Protein AF-A0A4U1EX03-F1 (afdb_monomer_lite)

Organism: Monodon monoceros (NCBI:txid40151)

Foldseek 3Di:
DDDDDDPDDVVVVVCVVPPVVSVDDDDPDPLVPDVVSVVVCCVVLLPQDDADWDWDWDADPVRDIDIDTWRDLCPQPQPVDPVPAAEEEDDDPPPDDCRRSVNSVVVVVCSVVRHIYD

Radius of gyration: 20.43 Å; chains: 1; bounding box: 48×36×51 Å

Structure (mmCIF, N/CA/C/O backbone):
data_AF-A0A4U1EX03-F1
#
_entry.id   AF-A0A4U1EX03-F1
#
loop_
_atom_site.group_PDB
_atom_site.id
_atom_site.type_symbol
_atom_site.label_atom_id
_atom_site.label_alt_id
_atom_site.label_comp_id
_atom_site.label_asym_id
_atom_site.label_entity_id
_atom_site.label_seq_id
_atom_site.pdbx_PDB_ins_code
_atom_site.Cartn_x
_atom_site.Cartn_y
_atom_site.Cartn_z
_atom_site.occupancy
_atom_site.B_iso_or_equiv
_atom_site.auth_seq_id
_atom_site.auth_comp_id
_atom_site.auth_asym_id
_atom_site.auth_atom_id
_atom_site.pdbx_PDB_model_num
ATOM 1 N N . LYS A 1 1 ? -19.507 -2.186 31.089 1.00 56.62 1 LYS A N 1
ATOM 2 C CA . LYS A 1 1 ? -20.006 -2.784 29.828 1.00 56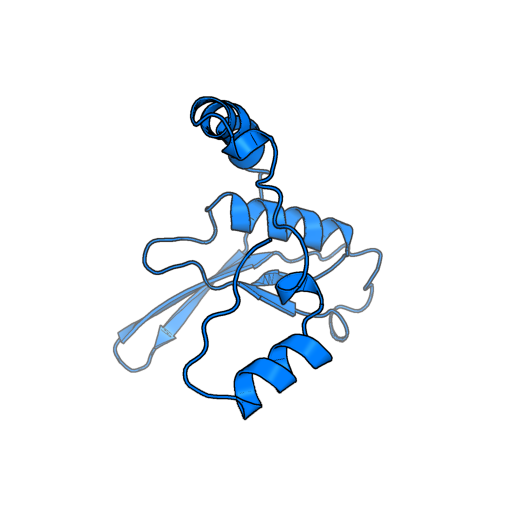.62 1 LYS A CA 1
ATOM 3 C C . LYS A 1 1 ? -20.305 -1.642 28.867 1.00 56.62 1 LYS A C 1
ATOM 5 O O . LYS A 1 1 ? -20.978 -0.717 29.315 1.00 56.62 1 LYS A O 1
ATOM 10 N N . PRO A 1 2 ? -19.761 -1.642 27.640 1.00 60.84 2 PRO A N 1
ATOM 11 C CA . PRO A 1 2 ? -20.092 -0.619 26.650 1.00 60.84 2 PRO A CA 1
ATOM 12 C C . PRO A 1 2 ? -21.599 -0.643 26.351 1.00 60.84 2 PRO A C 1
ATOM 14 O O . PRO A 1 2 ? -22.217 -1.707 26.378 1.00 60.84 2 PRO A O 1
ATOM 17 N N . GLN A 1 3 ? -22.198 0.529 26.138 1.00 68.81 3 GLN A N 1
ATOM 18 C CA . GLN A 1 3 ? -23.597 0.656 25.729 1.00 68.81 3 GLN A CA 1
ATOM 19 C C . GLN A 1 3 ? -23.656 0.857 24.214 1.00 68.81 3 GLN A C 1
ATOM 21 O O . GLN A 1 3 ? -23.061 1.795 23.689 1.00 68.81 3 GLN A O 1
ATOM 26 N N . LEU A 1 4 ? -24.375 -0.026 23.519 1.00 72.12 4 LEU A N 1
ATOM 27 C CA . LEU A 1 4 ? -24.647 0.108 22.091 1.00 72.12 4 LEU A CA 1
ATOM 28 C C . LEU A 1 4 ? -25.735 1.171 21.882 1.00 72.12 4 LEU A C 1
ATOM 30 O O . LEU A 1 4 ? -26.891 0.949 22.237 1.00 72.12 4 LEU A O 1
ATOM 34 N N . VAL A 1 5 ? -25.370 2.314 21.297 1.00 76.56 5 VAL A N 1
ATOM 35 C CA . VAL A 1 5 ? -26.313 3.381 20.925 1.00 76.56 5 VAL A CA 1
ATOM 36 C C . VAL A 1 5 ? -26.494 3.356 19.410 1.00 76.56 5 VAL A C 1
ATOM 38 O O . VAL A 1 5 ? -25.543 3.582 18.667 1.00 76.56 5 VAL A O 1
ATOM 41 N N . THR A 1 6 ? -27.707 3.063 18.942 1.00 78.12 6 THR A N 1
ATOM 42 C CA . THR A 1 6 ? -28.050 3.036 17.511 1.00 78.12 6 THR A CA 1
ATOM 43 C C . THR A 1 6 ? -29.344 3.802 17.251 1.00 78.12 6 THR A C 1
ATOM 45 O O . THR A 1 6 ? -30.174 3.952 18.145 1.00 78.12 6 THR A O 1
ATOM 48 N N . GLY A 1 7 ? -29.522 4.294 16.022 1.00 74.81 7 GLY A N 1
ATOM 49 C CA . GLY A 1 7 ? -30.692 5.089 15.627 1.00 74.81 7 GLY A CA 1
ATOM 50 C C . GLY A 1 7 ? -32.004 4.306 15.464 1.00 74.81 7 GLY A C 1
ATOM 51 O O . GLY A 1 7 ? -33.019 4.919 15.150 1.00 74.81 7 GLY A O 1
ATOM 52 N N . GLY A 1 8 ? -32.014 2.979 15.658 1.00 83.12 8 GLY A N 1
ATOM 53 C CA . GLY A 1 8 ? -33.221 2.156 15.531 1.00 83.12 8 GLY A CA 1
ATOM 54 C C . GLY A 1 8 ? -33.063 0.724 16.059 1.00 83.12 8 GLY A C 1
ATOM 55 O O . GLY A 1 8 ? -31.990 0.127 15.960 1.00 83.12 8 GLY A O 1
ATOM 56 N N . GLU A 1 9 ? -34.148 0.152 16.598 1.00 79.56 9 GLU A N 1
ATOM 57 C CA . GLU A 1 9 ? -34.136 -1.176 17.241 1.00 79.56 9 GLU A CA 1
ATOM 58 C C . GLU A 1 9 ? -33.744 -2.324 16.299 1.00 79.56 9 GLU A C 1
ATOM 60 O O . GLU A 1 9 ? -33.061 -3.253 16.731 1.00 79.56 9 GLU A O 1
ATOM 65 N N . SER A 1 10 ? -34.151 -2.284 15.024 1.00 83.31 10 SER A N 1
ATOM 66 C CA . SER A 1 10 ? -33.839 -3.363 14.073 1.00 83.31 10 SER A CA 1
ATOM 67 C C . SER A 1 10 ? -32.341 -3.455 13.785 1.00 83.31 10 SER A C 1
ATOM 69 O O . SER A 1 10 ? -31.787 -4.550 13.742 1.00 83.31 10 SER A O 1
ATOM 71 N N . PHE A 1 11 ? -31.673 -2.307 13.658 1.00 81.25 11 PHE A N 1
ATOM 72 C CA . PHE A 1 11 ? -30.234 -2.236 13.429 1.00 81.25 11 PHE A CA 1
ATOM 73 C C . PHE A 1 11 ? -29.446 -2.648 14.676 1.00 81.25 11 PHE A C 1
ATOM 75 O O . PHE A 1 11 ? -28.445 -3.351 14.568 1.00 81.25 11 PHE A O 1
ATOM 82 N N . SER A 1 12 ? -29.942 -2.291 15.866 1.00 82.19 12 SER A N 1
ATOM 83 C CA . SER A 1 12 ? -29.379 -2.758 17.136 1.00 82.19 12 SER A CA 1
ATOM 84 C C . SER A 1 12 ? -29.385 -4.287 17.238 1.00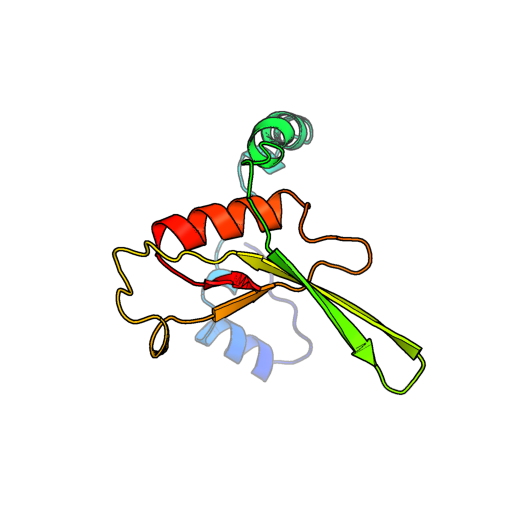 82.19 12 SER A C 1
ATOM 86 O O . SER A 1 12 ? -28.348 -4.881 17.527 1.00 82.19 12 SER A O 1
ATOM 88 N N . ARG A 1 13 ? -30.528 -4.933 16.947 1.00 82.25 13 ARG A N 1
ATOM 89 C CA . ARG A 1 13 ? -30.643 -6.404 16.967 1.00 82.25 13 ARG A CA 1
ATOM 90 C C . ARG A 1 13 ? -29.758 -7.054 15.909 1.00 82.25 13 ARG A C 1
ATOM 92 O O . ARG A 1 13 ? -29.016 -7.966 16.234 1.00 82.25 13 ARG A O 1
ATOM 99 N N . PHE A 1 14 ? -29.744 -6.515 14.689 1.00 86.12 14 PHE A N 1
ATOM 100 C CA . PHE A 1 14 ? -28.865 -7.001 13.624 1.00 86.12 14 PHE A CA 1
ATOM 101 C C . PHE A 1 14 ? -27.385 -7.009 14.042 1.00 86.12 14 PHE A C 1
ATOM 103 O O . PHE A 1 14 ? -26.687 -7.999 13.844 1.00 86.12 14 PHE A O 1
ATOM 110 N N . LEU A 1 15 ? -26.905 -5.926 14.660 1.00 83.38 15 LEU A N 1
ATOM 111 C CA . LEU A 1 15 ? -25.525 -5.850 15.140 1.00 83.38 15 LEU A CA 1
ATOM 112 C C . LEU A 1 15 ? -25.255 -6.811 16.303 1.00 83.38 15 LEU A C 1
ATOM 114 O O . LEU A 1 15 ? -24.168 -7.370 16.378 1.00 83.38 15 LEU A O 1
ATOM 118 N N . GLN A 1 16 ? -26.221 -7.028 17.193 1.00 81.56 16 GLN A N 1
ATOM 119 C CA . GLN A 1 16 ? -26.071 -7.995 18.285 1.00 81.56 16 GLN A CA 1
ATOM 120 C C . GLN A 1 16 ? -26.018 -9.439 17.770 1.00 81.56 16 GLN A C 1
ATOM 122 O O . GLN A 1 16 ? -25.197 -10.217 18.250 1.00 81.56 16 GLN A O 1
ATOM 127 N N . ASP A 1 17 ? -26.835 -9.773 16.771 1.00 83.81 17 ASP A N 1
ATOM 128 C CA . ASP A 1 17 ? -26.935 -11.129 16.224 1.00 83.81 17 ASP A CA 1
ATOM 129 C C . ASP A 1 17 ? -25.749 -11.482 15.310 1.00 83.81 17 ASP A C 1
ATOM 131 O O . ASP A 1 17 ? -25.313 -12.633 15.269 1.00 83.81 17 ASP A O 1
ATOM 135 N N . HIS A 1 18 ? -25.202 -10.499 14.585 1.00 84.06 18 HIS A N 1
ATOM 136 C CA . HIS A 1 18 ? -24.169 -10.730 13.566 1.00 84.06 18 HIS A CA 1
ATOM 137 C C . HIS A 1 18 ? -22.777 -10.190 13.919 1.00 84.06 18 HIS A C 1
ATOM 139 O O . HIS A 1 18 ? -21.810 -10.518 13.230 1.00 84.06 18 HIS A O 1
ATOM 145 N N . CYS A 1 19 ? -22.628 -9.369 14.962 1.00 77.12 19 CYS A N 1
ATOM 146 C CA . CYS A 1 19 ? -21.344 -8.778 15.352 1.00 77.12 19 CYS A CA 1
ATOM 147 C C . CYS A 1 19 ? -21.085 -8.970 16.860 1.00 77.12 19 CYS A C 1
ATOM 149 O O . CYS A 1 19 ? -21.284 -8.038 17.643 1.00 77.12 19 CYS A O 1
ATOM 151 N N . PRO A 1 20 ? -20.564 -10.142 17.283 1.00 74.12 20 PRO A N 1
ATOM 152 C CA . PRO A 1 20 ? -20.303 -10.465 18.694 1.00 74.12 20 PRO A CA 1
ATOM 153 C C . PRO A 1 20 ? -19.467 -9.399 19.418 1.00 74.12 20 PRO A C 1
ATOM 155 O O . PRO A 1 20 ? -19.750 -9.049 20.566 1.00 74.12 20 PRO A O 1
ATOM 158 N N . VAL A 1 21 ? -18.525 -8.793 18.686 1.00 75.19 21 VAL A N 1
ATOM 159 C CA . VAL A 1 21 ? -17.640 -7.700 19.121 1.00 75.19 21 VAL A CA 1
ATOM 160 C C . VAL A 1 21 ? -18.380 -6.499 19.726 1.00 75.19 21 VAL A C 1
ATOM 162 O O . VAL A 1 21 ? -17.827 -5.784 20.555 1.00 75.19 21 VAL A O 1
ATOM 165 N N . VAL A 1 22 ? -19.645 -6.278 19.360 1.00 75.31 22 VAL A N 1
ATOM 166 C CA . VAL A 1 22 ? -20.465 -5.163 19.861 1.00 75.31 22 VAL A CA 1
ATOM 167 C C . VAL A 1 22 ? -20.916 -5.387 21.311 1.00 75.31 22 VAL A C 1
ATOM 169 O O . VAL A 1 22 ? -21.228 -4.437 22.031 1.00 75.31 22 VAL A O 1
ATOM 172 N N . THR A 1 23 ? -20.928 -6.642 21.762 1.00 70.12 23 THR A N 1
ATOM 173 C CA . THR A 1 23 ? -21.319 -7.035 23.126 1.00 70.12 23 THR A CA 1
ATOM 174 C C . THR A 1 23 ? -20.126 -7.315 24.041 1.00 70.12 23 THR A C 1
ATOM 176 O O . THR A 1 23 ? -20.281 -7.407 25.264 1.00 70.12 23 THR A O 1
ATOM 179 N N . GLU A 1 24 ? -18.927 -7.414 23.469 1.00 73.88 24 GLU A N 1
ATOM 180 C CA . GLU A 1 24 ? -17.701 -7.701 24.198 1.00 73.88 24 GLU A CA 1
ATOM 181 C C . GLU A 1 24 ? -17.178 -6.471 24.948 1.00 73.88 24 GLU A C 1
ATOM 183 O O . GLU A 1 24 ? -17.410 -5.312 24.593 1.00 73.88 24 GLU A O 1
ATOM 188 N N . THR A 1 25 ? -16.457 -6.717 26.043 1.00 71.06 25 THR A N 1
ATOM 189 C CA . THR A 1 25 ? -15.761 -5.630 26.733 1.00 71.06 25 THR A CA 1
ATOM 190 C C . THR A 1 25 ? -14.546 -5.257 25.901 1.00 71.06 25 THR A C 1
ATOM 192 O O . THR A 1 25 ? -13.591 -6.024 25.828 1.00 71.06 25 THR A O 1
ATOM 195 N N . TYR A 1 26 ? -14.585 -4.078 25.280 1.00 64.50 26 TYR A N 1
ATOM 196 C CA . TYR A 1 26 ? -13.423 -3.532 24.595 1.00 64.50 26 TYR A CA 1
ATOM 197 C C . TYR A 1 26 ? -12.297 -3.301 25.605 1.00 64.50 26 TYR A C 1
ATOM 199 O O . TYR A 1 26 ? -12.394 -2.432 26.476 1.00 64.50 26 TYR A O 1
ATOM 207 N N . TYR A 1 27 ? -11.228 -4.079 25.480 1.00 65.81 27 TYR A N 1
ATOM 208 C CA . TYR A 1 27 ? -9.967 -3.786 26.137 1.00 65.81 27 TYR A CA 1
ATOM 209 C C . TYR A 1 27 ? -9.122 -2.992 25.148 1.00 65.81 27 TYR A C 1
ATOM 211 O O . TYR A 1 27 ? -8.799 -3.523 24.081 1.00 65.81 27 TYR A O 1
ATOM 219 N N . PRO A 1 28 ? -8.759 -1.731 25.454 1.00 63.06 28 PRO A N 1
ATOM 220 C C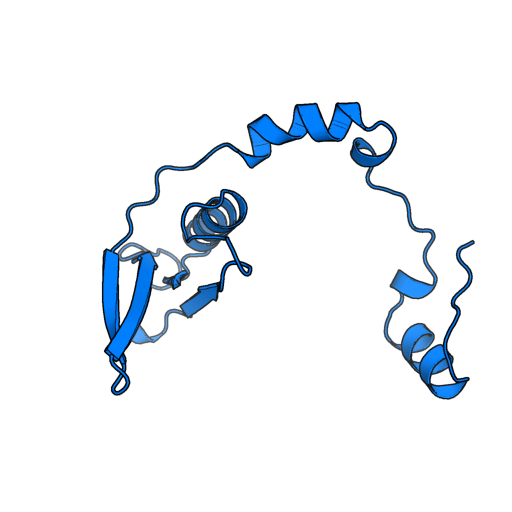A . PRO A 1 28 ? -7.774 -1.053 24.639 1.00 63.06 28 PRO A CA 1
ATOM 221 C C . PRO A 1 28 ? -6.524 -1.920 24.641 1.00 63.06 28 PRO A C 1
ATOM 223 O O . PRO A 1 28 ? -6.092 -2.426 25.680 1.00 63.06 28 PRO A O 1
ATOM 226 N N . THR A 1 29 ? -5.951 -2.107 23.463 1.00 61.16 29 THR A N 1
ATOM 227 C CA . THR A 1 29 ? -4.666 -2.772 23.335 1.00 61.16 29 THR A CA 1
ATOM 228 C C . THR A 1 29 ? -3.680 -2.134 24.312 1.00 61.16 29 THR A C 1
ATOM 230 O O . THR A 1 29 ? -3.602 -0.908 24.359 1.00 61.16 29 THR A O 1
ATOM 233 N N . VAL A 1 30 ? -2.957 -2.927 25.107 1.00 62.91 30 VAL A N 1
ATOM 234 C CA . VAL A 1 30 ? -2.157 -2.456 26.262 1.00 62.91 30 VAL A CA 1
ATOM 235 C C . VAL A 1 30 ? -1.199 -1.294 25.946 1.00 62.91 30 VAL A C 1
ATOM 237 O O . VAL A 1 30 ? -0.927 -0.461 26.804 1.00 62.91 30 VAL A O 1
ATOM 240 N N . TRP A 1 31 ? -0.758 -1.166 24.694 1.00 57.38 31 TRP A N 1
ATOM 241 C CA . TRP A 1 31 ? 0.064 -0.058 24.192 1.00 57.38 31 TRP A CA 1
ATOM 242 C C . TRP A 1 31 ? -0.669 1.279 23.980 1.00 57.38 31 TRP A C 1
ATOM 244 O O . TRP A 1 31 ? -0.030 2.290 23.701 1.00 57.38 31 TRP A O 1
ATOM 254 N N . CYS A 1 32 ? -1.995 1.299 24.096 1.00 56.38 32 CYS A N 1
ATOM 255 C CA . CYS A 1 32 ? -2.857 2.474 23.972 1.00 56.38 32 CYS A CA 1
ATOM 256 C C . CYS A 1 32 ? -3.311 3.017 25.343 1.00 56.38 32 CYS A C 1
ATOM 258 O O . CYS A 1 32 ? -4.036 4.008 25.396 1.00 56.38 32 CYS A O 1
ATOM 260 N N . TRP A 1 33 ? -2.901 2.372 26.443 1.00 59.00 33 TRP A N 1
ATOM 261 C CA . TRP A 1 33 ? -3.223 2.795 27.811 1.00 59.00 33 TRP A CA 1
ATOM 262 C C . TRP A 1 33 ? -2.378 3.993 28.279 1.00 59.00 33 TRP A C 1
ATOM 264 O O . TRP A 1 33 ? -2.833 4.806 29.077 1.00 59.00 33 TRP A O 1
ATOM 274 N N . GLU A 1 34 ? -1.156 4.138 27.761 1.00 63.31 34 GLU A N 1
ATOM 275 C CA . GLU A 1 34 ? -0.240 5.240 28.074 1.00 63.31 34 GLU A CA 1
ATOM 276 C C . GLU A 1 34 ? 0.333 5.758 26.742 1.00 63.31 34 GLU A C 1
ATOM 278 O O . GLU A 1 34 ? 0.831 4.973 25.929 1.00 63.31 34 GLU A O 1
ATOM 283 N N . SER A 1 35 ? 0.198 7.060 26.452 1.00 57.88 35 SER A N 1
ATOM 284 C CA . SER A 1 35 ? 0.493 7.609 25.114 1.00 57.88 35 SER A CA 1
ATOM 285 C C . SER A 1 35 ? 1.968 7.477 24.699 1.00 57.88 35 SER A C 1
ATOM 287 O O . SER A 1 35 ? 2.300 7.571 23.514 1.00 57.88 35 SER A O 1
ATOM 289 N N . ARG A 1 36 ? 2.872 7.185 25.643 1.00 64.06 36 ARG A N 1
ATOM 290 C CA . ARG A 1 36 ? 4.295 6.938 25.378 1.00 64.06 36 ARG A CA 1
ATOM 291 C C . ARG A 1 36 ? 4.526 5.545 24.793 1.00 64.06 36 ARG A C 1
ATOM 293 O O . ARG A 1 36 ? 5.455 5.384 24.005 1.00 64.06 36 ARG A O 1
ATOM 300 N N . GLY A 1 37 ? 3.660 4.567 25.081 1.00 61.22 37 GLY A N 1
ATOM 301 C CA . GLY A 1 37 ? 3.726 3.219 24.500 1.00 61.22 37 GLY A CA 1
ATOM 302 C C . GLY A 1 37 ? 3.568 3.224 22.975 1.00 61.22 37 GLY A C 1
ATOM 303 O O . GLY A 1 37 ? 4.354 2.597 22.265 1.00 61.22 37 GLY A O 1
ATOM 304 N N . GLN A 1 38 ? 2.639 4.034 22.453 1.00 60.66 38 GLN A N 1
ATOM 305 C CA . GLN A 1 38 ? 2.486 4.264 21.008 1.00 60.66 38 GLN A CA 1
ATOM 306 C C . GLN A 1 38 ? 3.752 4.847 20.356 1.00 60.66 38 GLN A C 1
ATOM 308 O O . GLN A 1 38 ? 4.049 4.552 19.199 1.00 60.66 38 GLN A O 1
ATOM 313 N N . THR A 1 39 ? 4.526 5.650 21.091 1.00 58.88 39 THR A N 1
ATOM 314 C CA . THR A 1 39 ? 5.764 6.259 20.575 1.00 58.88 39 THR A CA 1
ATOM 315 C C . THR A 1 39 ? 6.901 5.239 20.491 1.00 58.88 39 THR A C 1
ATOM 317 O O . THR A 1 39 ? 7.695 5.289 19.556 1.00 58.88 39 THR A O 1
ATOM 320 N N . LEU A 1 40 ? 6.952 4.272 21.412 1.00 63.75 40 LEU A N 1
ATOM 321 C CA . LEU A 1 40 ? 7.955 3.201 21.417 1.00 63.75 40 LEU A CA 1
ATOM 322 C C . LEU A 1 40 ? 7.678 2.097 20.383 1.00 63.75 40 LEU A C 1
ATOM 324 O O . LEU A 1 40 ? 8.606 1.397 19.988 1.00 63.75 40 LEU A O 1
ATOM 328 N N . LEU A 1 41 ? 6.434 1.960 19.909 1.00 58.47 41 LEU A N 1
ATOM 329 C CA . LEU A 1 41 ? 6.076 1.047 18.814 1.00 58.47 41 LEU A CA 1
ATOM 330 C C . LEU A 1 41 ? 6.325 1.633 17.422 1.00 58.47 41 LEU A C 1
ATOM 332 O O . LEU A 1 41 ? 6.493 0.872 16.468 1.00 58.47 41 LEU A O 1
ATOM 336 N N . ARG A 1 42 ? 6.394 2.968 17.291 1.00 61.03 42 ARG A N 1
ATOM 337 C CA . ARG A 1 42 ? 6.692 3.628 16.010 1.00 61.03 42 ARG A CA 1
ATOM 338 C C . ARG A 1 42 ? 7.932 3.048 15.323 1.00 61.03 42 ARG A C 1
ATOM 340 O O . ARG A 1 42 ? 7.765 2.684 14.173 1.00 61.03 42 ARG A O 1
ATOM 347 N N . PRO A 1 43 ? 9.102 2.876 15.973 1.00 58.03 43 PRO A N 1
ATOM 348 C CA . PRO A 1 43 ? 10.296 2.296 15.352 1.00 58.03 43 PRO A CA 1
ATOM 349 C C . PRO A 1 43 ? 10.058 0.936 14.684 1.00 58.03 43 PRO A C 1
ATOM 351 O O . PRO A 1 43 ? 10.536 0.717 13.572 1.00 58.03 43 PRO A O 1
ATOM 354 N N . PHE A 1 44 ? 9.283 0.055 15.328 1.00 58.28 44 PHE A N 1
ATOM 355 C CA . PHE A 1 44 ? 8.965 -1.283 14.818 1.00 58.28 44 PHE A CA 1
ATOM 356 C C . PHE A 1 44 ? 7.995 -1.237 13.635 1.00 58.28 44 PHE A C 1
ATOM 358 O O . PHE A 1 44 ? 8.155 -2.007 12.696 1.00 58.28 44 PHE A O 1
ATOM 365 N N . ILE A 1 45 ? 7.043 -0.298 13.650 1.00 57.03 45 ILE A N 1
ATOM 366 C CA . ILE A 1 45 ? 6.110 -0.051 12.541 1.00 57.03 45 ILE A CA 1
ATOM 367 C C . ILE A 1 45 ? 6.798 0.724 11.408 1.00 57.03 45 ILE A C 1
ATOM 369 O O . ILE A 1 45 ? 6.413 0.594 10.257 1.00 57.03 45 ILE A O 1
ATOM 373 N N . THR A 1 46 ? 7.809 1.547 11.697 1.00 54.97 46 THR A N 1
ATOM 374 C CA . THR A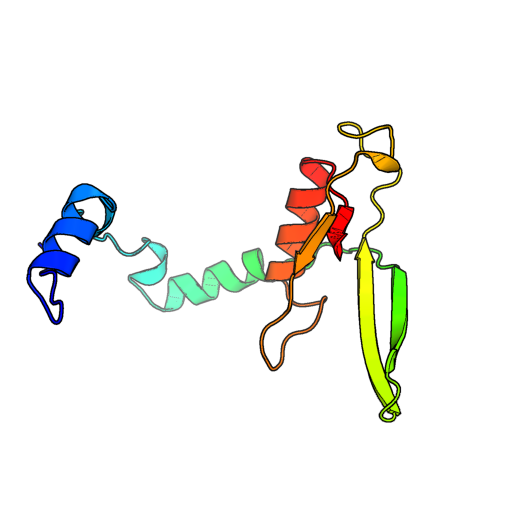 1 46 ? 8.561 2.344 10.711 1.00 54.97 46 THR A CA 1
ATOM 375 C C . THR A 1 46 ? 9.729 1.593 10.089 1.00 54.97 46 THR A C 1
ATOM 377 O O . THR A 1 46 ? 10.431 2.177 9.263 1.00 54.97 46 THR A O 1
ATOM 380 N N . SER A 1 47 ? 9.965 0.335 10.470 1.00 58.56 47 SER A N 1
ATOM 381 C CA . SER A 1 47 ? 10.905 -0.511 9.745 1.00 58.56 47 SER A CA 1
ATOM 382 C C . SER A 1 47 ? 10.399 -0.623 8.310 1.00 58.56 47 SER A C 1
ATOM 384 O O . SER A 1 47 ? 9.336 -1.179 8.057 1.00 58.56 47 SER A O 1
ATOM 386 N N . LYS A 1 48 ? 11.106 0.007 7.372 1.00 62.91 48 LYS A N 1
ATOM 387 C CA . LYS A 1 48 ? 10.758 -0.013 5.953 1.00 62.91 48 LYS A CA 1
ATOM 388 C C . LYS A 1 48 ? 11.547 -1.151 5.320 1.00 62.91 48 LYS A C 1
ATOM 390 O O . LYS A 1 48 ? 12.719 -0.926 5.004 1.00 62.91 48 LYS A O 1
ATOM 395 N N . PRO A 1 49 ? 10.975 -2.361 5.169 1.00 65.94 49 PRO A N 1
ATOM 396 C CA . PRO A 1 49 ? 11.651 -3.394 4.406 1.00 65.94 49 PRO A CA 1
ATOM 397 C C . PRO A 1 49 ? 11.946 -2.839 3.002 1.00 65.94 49 PRO A C 1
ATOM 399 O O . PRO A 1 49 ? 11.101 -2.143 2.426 1.00 65.94 49 PRO A O 1
ATOM 402 N N . PRO A 1 50 ? 13.154 -3.057 2.462 1.00 65.75 50 PRO A N 1
ATOM 403 C CA . PRO A 1 50 ? 13.488 -2.593 1.127 1.00 65.75 50 PRO A CA 1
ATOM 404 C C . PRO A 1 50 ? 12.692 -3.405 0.100 1.00 65.75 50 PRO A C 1
ATOM 406 O O . PRO A 1 50 ? 13.038 -4.542 -0.202 1.00 65.75 50 PRO A O 1
ATOM 409 N N . VAL A 1 51 ? 11.633 -2.810 -0.445 1.00 71.69 51 VAL A N 1
ATOM 410 C CA . VAL A 1 51 ? 10.819 -3.405 -1.512 1.00 71.69 51 VAL A CA 1
ATOM 411 C C . VAL A 1 51 ? 11.280 -2.856 -2.862 1.00 71.69 51 VAL A C 1
ATOM 413 O O . VAL A 1 51 ? 11.432 -1.643 -3.035 1.00 71.69 51 VAL A O 1
ATOM 416 N N . LYS A 1 52 ? 11.521 -3.745 -3.832 1.00 77.31 52 LYS A N 1
ATOM 417 C CA . LYS A 1 52 ? 11.772 -3.361 -5.227 1.00 77.31 52 LYS A CA 1
ATOM 418 C C . LYS A 1 52 ? 10.440 -3.290 -5.962 1.00 77.31 52 LYS A C 1
ATOM 420 O O . LYS A 1 52 ? 9.814 -4.318 -6.183 1.00 77.31 52 LYS A O 1
ATOM 425 N N . TYR A 1 53 ? 10.044 -2.083 -6.347 1.00 81.44 53 TYR A N 1
ATOM 426 C CA . TYR A 1 53 ? 8.837 -1.855 -7.132 1.00 81.44 53 TYR A CA 1
ATOM 427 C C . TYR A 1 53 ? 9.151 -1.709 -8.616 1.00 81.44 53 TYR A C 1
ATOM 429 O O . TYR A 1 53 ? 10.169 -1.117 -8.989 1.00 81.44 53 TYR A O 1
ATOM 437 N N . ARG A 1 54 ? 8.225 -2.168 -9.457 1.00 84.31 54 ARG A N 1
ATOM 438 C CA . ARG A 1 54 ? 8.133 -1.770 -10.860 1.00 84.31 54 ARG A CA 1
ATOM 439 C C . ARG A 1 54 ? 7.051 -0.704 -10.992 1.00 84.31 54 ARG A C 1
ATOM 441 O O . ARG A 1 54 ? 5.875 -0.983 -10.796 1.00 84.31 54 ARG A O 1
ATOM 448 N N . ASN A 1 55 ? 7.452 0.509 -11.350 1.00 85.06 55 ASN A N 1
ATOM 449 C CA . ASN A 1 55 ? 6.527 1.616 -11.555 1.00 85.06 55 ASN A CA 1
ATOM 450 C C . ASN A 1 55 ? 5.868 1.545 -12.943 1.00 85.06 55 ASN A C 1
ATOM 452 O O . ASN A 1 55 ? 6.542 1.300 -13.945 1.00 85.06 55 ASN A O 1
ATOM 456 N N . GLU A 1 56 ? 4.566 1.791 -13.004 1.00 85.50 56 GLU A N 1
ATOM 457 C CA . GLU A 1 56 ? 3.788 1.924 -14.228 1.00 85.50 56 GLU A CA 1
ATOM 458 C C . GLU A 1 56 ? 2.960 3.207 -14.176 1.00 85.50 56 GLU A C 1
ATOM 460 O O . GLU A 1 56 ? 2.134 3.403 -13.287 1.00 85.50 56 GLU A O 1
ATOM 465 N N . LEU A 1 57 ? 3.185 4.092 -15.147 1.00 88.19 57 LEU A N 1
ATOM 466 C CA . LEU A 1 57 ? 2.508 5.379 -15.231 1.00 88.19 57 LEU A CA 1
ATOM 467 C C . LEU A 1 57 ? 1.401 5.326 -16.285 1.00 88.19 57 LEU A C 1
ATOM 469 O O . LEU A 1 57 ? 1.671 5.290 -17.487 1.00 88.19 57 LEU A O 1
ATOM 473 N N . ILE A 1 58 ? 0.154 5.388 -15.835 1.00 87.88 58 ILE A N 1
ATOM 474 C CA . ILE A 1 58 ? -1.029 5.447 -16.687 1.00 87.88 58 ILE A CA 1
ATOM 475 C C . ILE A 1 58 ? -1.424 6.910 -16.872 1.00 87.88 58 ILE A C 1
ATOM 477 O O . ILE A 1 58 ? -1.713 7.623 -15.912 1.00 87.88 58 ILE A O 1
ATOM 481 N N . LYS A 1 59 ? -1.454 7.363 -18.126 1.00 90.25 59 LYS A N 1
ATOM 482 C CA . LYS A 1 59 ? -1.958 8.692 -18.484 1.00 90.25 59 LYS A CA 1
ATOM 483 C C . LYS A 1 59 ? -3.450 8.609 -18.759 1.00 90.25 59 LYS A C 1
ATOM 485 O O . LYS A 1 59 ? -3.883 7.779 -19.557 1.00 90.25 59 LYS A O 1
ATOM 490 N N . THR A 1 60 ? -4.224 9.471 -18.121 1.00 87.94 60 THR A N 1
ATOM 491 C CA . THR A 1 60 ? -5.668 9.552 -18.329 1.00 87.94 60 THR A CA 1
ATOM 492 C C . THR A 1 60 ? -5.988 10.530 -19.463 1.00 87.94 60 THR A C 1
ATOM 494 O O . THR A 1 60 ? -5.195 11.413 -19.798 1.00 87.94 60 THR A O 1
ATOM 497 N N . ALA A 1 61 ? -7.143 10.348 -20.111 1.00 87.81 61 ALA A N 1
ATOM 498 C CA . ALA A 1 61 ? -7.537 11.132 -21.289 1.00 87.81 61 ALA A CA 1
ATOM 499 C C . ALA A 1 61 ? -7.739 12.632 -20.993 1.00 87.81 61 ALA A C 1
ATOM 501 O O . ALA A 1 61 ? -7.672 13.457 -21.899 1.00 87.81 61 ALA A O 1
ATOM 502 N N . ASP A 1 62 ? -7.955 12.978 -19.725 1.00 90.25 62 ASP A N 1
ATOM 503 C CA . ASP A 1 62 ? -8.063 14.343 -19.203 1.00 90.25 62 ASP A CA 1
ATOM 504 C C . ASP A 1 62 ? -6.699 14.984 -18.870 1.00 90.25 62 ASP A C 1
ATOM 506 O O . ASP A 1 62 ? -6.648 16.109 -18.378 1.00 90.25 62 ASP A O 1
ATOM 510 N N . GLY A 1 63 ? -5.586 14.292 -19.140 1.00 87.69 63 GLY A N 1
ATOM 511 C CA . GLY A 1 63 ? -4.231 14.772 -18.858 1.00 87.69 63 GLY A CA 1
ATOM 512 C C . GLY A 1 63 ? -3.732 14.474 -17.442 1.00 87.69 63 GLY A C 1
ATOM 513 O O . GLY A 1 63 ? -2.598 14.835 -17.114 1.00 87.69 63 GLY A O 1
ATOM 514 N N . GLY A 1 64 ? -4.534 13.797 -16.617 1.00 86.81 64 GLY A N 1
ATOM 515 C CA . GLY A 1 64 ? -4.101 13.252 -15.335 1.00 86.81 64 GLY A CA 1
ATOM 516 C C . GLY A 1 64 ? -3.085 12.109 -15.474 1.00 86.81 64 GLY A C 1
ATOM 517 O O . GLY A 1 64 ? -2.809 11.583 -16.559 1.00 86.81 64 GLY A O 1
ATOM 518 N N . GLN A 1 65 ? -2.480 11.739 -14.345 1.00 86.75 65 GLN A N 1
ATOM 519 C CA . GLN A 1 65 ? -1.485 10.673 -14.266 1.00 86.75 65 GLN A CA 1
ATOM 520 C C . GLN A 1 65 ? -1.746 9.812 -13.034 1.00 86.75 65 GLN A C 1
ATOM 522 O O . GLN A 1 65 ? -1.904 10.329 -11.930 1.00 86.75 65 GLN A O 1
ATOM 527 N N . ILE A 1 66 ? -1.764 8.498 -13.229 1.00 84.25 66 ILE A N 1
ATOM 528 C CA . ILE A 1 66 ? -1.878 7.494 -12.176 1.00 84.25 66 ILE A CA 1
ATOM 529 C C . ILE A 1 66 ? -0.571 6.710 -12.175 1.00 84.25 66 ILE A C 1
ATOM 531 O O . ILE A 1 66 ? -0.193 6.133 -13.189 1.00 84.25 66 ILE A O 1
ATOM 535 N N . SER A 1 67 ? 0.128 6.708 -11.046 1.00 85.75 67 SER A N 1
ATOM 536 C CA . SER A 1 67 ? 1.347 5.927 -10.847 1.00 85.75 67 SER A CA 1
ATOM 537 C C . SER A 1 67 ? 1.006 4.672 -10.052 1.00 85.75 67 SER A C 1
ATOM 539 O O . SER A 1 67 ? 0.505 4.783 -8.936 1.00 85.75 67 SER A O 1
ATOM 541 N N . LEU A 1 68 ? 1.284 3.503 -10.618 1.00 86.06 68 LEU A N 1
ATOM 542 C CA . LEU A 1 68 ? 1.103 2.193 -9.999 1.00 86.06 68 LEU A CA 1
ATOM 543 C C . LEU A 1 68 ? 2.470 1.600 -9.670 1.00 86.06 68 LEU A C 1
ATOM 545 O O . LEU A 1 68 ? 3.356 1.603 -10.519 1.00 86.06 68 LEU A O 1
ATOM 549 N N . ASP A 1 69 ? 2.642 1.082 -8.460 1.00 86.56 69 ASP A N 1
ATOM 550 C CA . ASP A 1 69 ? 3.894 0.469 -8.024 1.00 86.56 69 ASP A CA 1
ATOM 551 C C . ASP A 1 69 ? 3.677 -1.026 -7.800 1.00 86.56 69 ASP A C 1
ATOM 553 O O . ASP A 1 69 ? 3.169 -1.460 -6.771 1.00 86.56 69 ASP A O 1
ATOM 557 N N . TRP A 1 70 ? 4.095 -1.828 -8.772 1.00 82.31 70 TRP A N 1
ATOM 558 C CA . TRP A 1 70 ? 3.933 -3.274 -8.739 1.00 82.31 70 TRP A CA 1
ATOM 559 C C . TRP A 1 70 ? 5.025 -3.940 -7.916 1.00 82.31 70 TRP A C 1
ATOM 561 O O . TRP A 1 70 ? 6.205 -3.604 -8.046 1.00 82.31 70 TRP A O 1
ATOM 571 N N . PHE A 1 71 ? 4.636 -4.940 -7.134 1.00 81.19 71 PHE A N 1
ATOM 572 C CA . PHE A 1 71 ? 5.561 -5.911 -6.565 1.00 81.19 71 PHE A CA 1
ATOM 573 C C . PHE A 1 71 ? 5.330 -7.263 -7.246 1.00 81.19 71 PHE A C 1
ATOM 575 O O . PHE A 1 71 ? 4.303 -7.922 -7.049 1.00 81.19 71 PHE A O 1
ATOM 582 N N . ASP A 1 72 ? 6.282 -7.631 -8.100 1.00 72.12 72 ASP A N 1
ATOM 583 C CA . ASP A 1 72 ? 6.241 -8.850 -8.899 1.00 72.12 72 ASP A CA 1
ATOM 584 C C . ASP A 1 72 ? 6.997 -9.966 -8.142 1.00 72.12 72 ASP A C 1
ATOM 586 O O . ASP A 1 72 ? 8.226 -10.020 -8.143 1.00 72.12 72 ASP A O 1
ATOM 590 N N . ASP A 1 73 ? 6.265 -10.850 -7.451 1.00 68.94 73 ASP A N 1
ATOM 591 C CA . ASP A 1 73 ? 6.833 -12.043 -6.795 1.00 68.94 73 ASP A CA 1
ATOM 592 C C . ASP A 1 73 ? 7.014 -13.194 -7.802 1.00 68.94 73 ASP A C 1
ATOM 594 O O . ASP A 1 73 ? 6.317 -14.210 -7.777 1.00 68.94 73 ASP A O 1
ATOM 598 N N . ASP A 1 74 ? 7.919 -13.030 -8.765 1.00 66.38 74 ASP A N 1
ATOM 599 C CA . ASP A 1 74 ? 8.139 -14.015 -9.837 1.00 66.38 74 ASP A CA 1
ATOM 600 C C . ASP A 1 74 ? 8.577 -15.401 -9.324 1.00 66.38 74 ASP A C 1
ATOM 602 O O . ASP A 1 74 ? 8.435 -16.391 -10.039 1.00 66.38 74 ASP A O 1
ATOM 606 N N . ASN A 1 75 ? 9.034 -15.497 -8.069 1.00 63.22 75 ASN A N 1
ATOM 607 C CA . ASN A 1 75 ? 9.490 -16.736 -7.433 1.00 63.22 75 ASN A CA 1
ATOM 608 C C . ASN A 1 75 ? 8.512 -17.294 -6.384 1.00 63.22 75 ASN A C 1
ATOM 610 O O . ASN A 1 75 ? 8.913 -18.140 -5.576 1.00 63.22 75 ASN A O 1
ATOM 614 N N . SER A 1 76 ? 7.247 -16.859 -6.399 1.00 63.75 76 SER A N 1
ATOM 615 C CA . SER A 1 76 ? 6.214 -17.352 -5.483 1.00 63.75 76 SER A CA 1
ATOM 616 C C . SER A 1 76 ? 6.180 -18.882 -5.445 1.00 63.75 76 SER A C 1
ATOM 618 O O . SER A 1 76 ? 5.862 -19.553 -6.431 1.00 63.75 76 SER A O 1
ATOM 620 N N . LYS A 1 77 ? 6.486 -19.450 -4.273 1.00 65.06 77 LYS A N 1
ATOM 621 C CA . LYS A 1 77 ? 6.450 -20.905 -4.041 1.00 65.06 77 LYS A CA 1
ATOM 622 C C . LYS A 1 77 ? 5.023 -21.443 -3.928 1.00 65.06 77 LYS A C 1
ATOM 624 O O . LYS A 1 77 ? 4.810 -22.632 -4.145 1.00 65.06 77 LYS A O 1
ATOM 629 N N . CYS A 1 78 ? 4.067 -20.579 -3.585 1.00 66.69 78 CYS A N 1
ATOM 630 C CA . CYS A 1 78 ? 2.653 -20.928 -3.446 1.00 66.69 78 CYS A CA 1
ATOM 631 C C . CYS A 1 78 ? 1.906 -20.865 -4.784 1.00 66.69 78 CYS A C 1
ATOM 633 O O . CYS A 1 78 ? 1.034 -21.695 -5.026 1.00 66.69 78 CYS A O 1
ATOM 635 N N . TYR A 1 79 ? 2.267 -19.929 -5.668 1.00 67.94 79 TYR A N 1
ATOM 636 C CA . TYR A 1 79 ? 1.617 -19.740 -6.967 1.00 67.94 79 TYR A CA 1
ATOM 637 C C . TYR A 1 79 ? 2.657 -19.750 -8.090 1.00 67.94 79 TYR A C 1
ATOM 639 O O . TYR A 1 79 ? 3.124 -18.696 -8.537 1.00 67.94 79 TYR A O 1
ATOM 647 N N . MET A 1 80 ? 3.008 -20.960 -8.542 1.00 68.31 80 MET A N 1
ATOM 648 C CA . MET A 1 80 ? 3.993 -21.164 -9.614 1.00 68.31 80 MET A CA 1
ATOM 649 C C . MET A 1 80 ? 3.485 -20.695 -10.985 1.00 68.31 80 MET A C 1
ATOM 651 O O . MET A 1 80 ? 4.281 -20.278 -11.820 1.00 68.31 80 MET A O 1
ATOM 655 N N . ASP A 1 81 ? 2.168 -20.739 -11.214 1.00 75.19 81 ASP A N 1
ATOM 656 C CA . ASP A 1 81 ? 1.548 -20.173 -12.412 1.00 75.19 81 ASP A CA 1
ATOM 657 C C . ASP A 1 81 ? 1.105 -18.727 -12.153 1.00 75.19 81 ASP A C 1
ATOM 659 O O . ASP A 1 81 ? 0.155 -18.469 -11.405 1.00 75.19 81 ASP A O 1
ATOM 663 N N . ALA A 1 82 ? 1.775 -17.785 -12.819 1.00 73.00 82 ALA A N 1
ATOM 664 C CA . ALA A 1 82 ? 1.493 -16.356 -12.733 1.00 73.00 82 ALA A CA 1
ATOM 665 C C . ALA A 1 82 ? 0.053 -15.992 -13.141 1.00 73.00 82 ALA A C 1
ATOM 667 O O . ALA A 1 82 ? -0.465 -14.983 -12.667 1.00 73.00 82 ALA A O 1
ATOM 668 N N . SER A 1 83 ? -0.605 -16.800 -13.983 1.00 75.56 83 SER A N 1
ATOM 669 C CA . SER A 1 83 ? -1.972 -16.536 -14.454 1.00 75.56 83 SER A CA 1
ATOM 670 C C . SER A 1 83 ? -3.048 -16.794 -13.391 1.00 75.56 83 SER A C 1
ATOM 672 O O . SER A 1 83 ? -4.124 -16.200 -13.439 1.00 75.56 83 SER A O 1
ATOM 674 N N . THR A 1 84 ? -2.744 -17.639 -12.401 1.00 76.88 84 THR A N 1
ATOM 675 C CA . THR A 1 84 ? -3.660 -18.003 -11.302 1.00 76.88 84 THR A CA 1
ATOM 676 C C . THR A 1 84 ? -3.386 -17.233 -10.013 1.00 76.88 84 THR A C 1
ATOM 678 O O . THR A 1 84 ? -4.097 -17.399 -9.021 1.00 76.88 84 THR A O 1
ATOM 681 N N . ARG A 1 85 ? -2.351 -16.386 -10.009 1.00 78.62 85 ARG A N 1
ATOM 682 C CA . ARG A 1 85 ? -1.901 -15.678 -8.814 1.00 78.62 85 ARG A CA 1
ATOM 683 C C . ARG A 1 85 ? -2.857 -14.527 -8.479 1.00 78.62 85 ARG A C 1
ATOM 685 O O . ARG A 1 85 ? -3.062 -13.644 -9.316 1.00 78.62 85 ARG A O 1
ATOM 692 N N . PRO A 1 86 ? -3.416 -14.481 -7.259 1.00 77.19 86 PRO A N 1
ATOM 693 C CA . PRO A 1 86 ? -4.292 -13.386 -6.869 1.00 77.19 86 PRO A CA 1
ATOM 694 C C . PRO A 1 86 ? -3.498 -12.076 -6.762 1.00 77.19 86 PRO A C 1
ATOM 696 O O . PRO A 1 86 ? -2.342 -12.062 -6.328 1.00 77.19 86 PRO A O 1
ATOM 699 N N . THR A 1 87 ? -4.138 -10.982 -7.183 1.00 80.44 87 THR A N 1
ATOM 700 C CA . THR A 1 87 ? -3.576 -9.625 -7.144 1.00 80.44 87 THR A CA 1
ATOM 701 C C . THR A 1 87 ? -4.265 -8.817 -6.052 1.00 80.44 87 THR A C 1
ATOM 703 O O . THR A 1 87 ? -5.493 -8.723 -6.034 1.00 80.44 87 THR A O 1
ATOM 706 N N . VAL A 1 88 ? -3.482 -8.233 -5.149 1.00 79.50 88 VAL A N 1
ATOM 707 C CA . VAL A 1 88 ? -3.957 -7.338 -4.087 1.00 79.50 88 VAL A CA 1
ATOM 708 C C . VAL A 1 88 ? -3.671 -5.895 -4.489 1.00 79.50 88 VAL A C 1
ATOM 710 O O . VAL A 1 88 ? -2.533 -5.575 -4.802 1.00 79.50 88 VAL A O 1
ATOM 713 N N . LEU A 1 89 ? -4.691 -5.038 -4.460 1.00 82.06 89 LEU A N 1
ATOM 714 C CA . LEU A 1 89 ? -4.574 -3.596 -4.698 1.00 82.06 89 LEU A CA 1
ATOM 715 C C . LEU A 1 89 ? -4.699 -2.857 -3.361 1.00 82.06 89 LEU A C 1
ATOM 717 O O . LEU A 1 89 ? -5.756 -2.968 -2.732 1.00 82.06 89 LEU A O 1
ATOM 721 N N . LEU A 1 90 ? -3.695 -2.073 -2.943 1.00 79.50 90 LEU A N 1
ATOM 722 C CA . LEU A 1 90 ? -3.908 -1.091 -1.864 1.00 79.50 90 LEU A CA 1
ATOM 723 C C . LEU A 1 90 ? -3.817 0.332 -2.377 1.00 79.50 90 LEU A C 1
ATOM 725 O O . LEU A 1 90 ? -2.870 0.760 -3.031 1.00 79.50 90 LEU A O 1
ATOM 729 N N . LEU A 1 91 ? -4.819 1.092 -1.967 1.00 79.56 91 LEU A N 1
ATOM 730 C CA . LEU A 1 91 ? -4.925 2.503 -2.253 1.00 79.56 91 LEU A CA 1
ATOM 731 C C . LEU A 1 91 ? -4.488 3.256 -0.996 1.00 79.56 91 LEU A C 1
ATOM 733 O O . LEU A 1 91 ? -5.158 3.141 0.037 1.00 79.56 91 LEU A O 1
ATOM 737 N N . PRO A 1 92 ? -3.368 3.996 -1.036 1.00 78.25 92 PRO A N 1
ATOM 738 C CA . PRO A 1 92 ? -2.996 4.831 0.087 1.00 78.25 92 PRO A CA 1
ATOM 739 C C . PRO A 1 92 ? -4.076 5.886 0.357 1.00 78.25 92 PRO A C 1
ATOM 741 O O . PRO A 1 92 ? -4.814 6.301 -0.537 1.00 78.25 92 PRO A O 1
ATOM 744 N N . GLY A 1 93 ? -4.150 6.349 1.607 1.00 73.44 93 GLY A N 1
ATOM 745 C CA . GLY A 1 93 ? -5.009 7.479 1.971 1.00 73.44 93 GLY A CA 1
ATOM 746 C C . GLY A 1 93 ? -4.642 8.772 1.223 1.00 73.44 93 GLY A C 1
ATOM 747 O O . GLY A 1 93 ? -3.627 8.839 0.539 1.00 73.44 93 GLY A O 1
ATOM 748 N N . LEU A 1 94 ? -5.439 9.829 1.416 1.00 57.78 94 LEU A N 1
ATOM 749 C CA . LEU A 1 94 ? -5.409 11.091 0.649 1.00 57.78 94 LEU A CA 1
ATOM 750 C C . LEU A 1 94 ? -4.021 11.749 0.460 1.00 57.78 94 LEU A C 1
ATOM 752 O O . LEU A 1 94 ? -3.824 12.481 -0.504 1.00 57.78 94 LEU A O 1
ATOM 756 N N . THR A 1 95 ? -3.061 11.506 1.355 1.00 63.81 95 THR A N 1
ATOM 757 C CA . THR A 1 95 ? -1.679 12.020 1.268 1.00 63.81 95 THR A CA 1
ATOM 758 C C . THR A 1 95 ? -0.613 10.921 1.305 1.00 63.81 95 THR A C 1
ATOM 760 O O . THR A 1 95 ? 0.570 11.219 1.454 1.00 63.81 95 THR A O 1
ATOM 763 N N . GLY A 1 96 ? -1.018 9.653 1.265 1.00 67.44 96 GLY A N 1
ATOM 764 C CA . GLY A 1 96 ? -0.116 8.513 1.360 1.00 67.44 96 GLY A CA 1
ATOM 765 C C . GLY A 1 96 ? 0.462 8.127 0.002 1.00 67.44 96 GLY A C 1
ATOM 766 O O . GLY A 1 96 ? -0.096 8.424 -1.050 1.00 67.44 96 GLY A O 1
ATOM 767 N N . THR A 1 97 ? 1.579 7.413 0.033 1.00 74.31 97 THR A N 1
ATOM 768 C CA . THR A 1 97 ? 2.211 6.819 -1.152 1.00 74.31 97 THR A CA 1
ATOM 769 C C . THR A 1 97 ? 2.460 5.335 -0.907 1.00 74.31 97 THR A C 1
ATOM 771 O O . THR A 1 97 ? 2.376 4.874 0.228 1.00 74.31 97 THR A O 1
ATOM 774 N N . SER A 1 98 ? 2.860 4.591 -1.936 1.00 73.12 98 SER A N 1
ATOM 775 C CA . SER A 1 98 ? 3.322 3.195 -1.826 1.00 73.12 98 SER A CA 1
ATOM 776 C C . SER A 1 98 ? 4.469 2.983 -0.818 1.00 73.12 98 SER A C 1
ATOM 778 O O . SER A 1 98 ? 4.737 1.860 -0.405 1.00 73.12 98 SER A O 1
ATOM 780 N N . LYS A 1 99 ? 5.138 4.059 -0.375 1.00 74.06 99 LYS A N 1
ATOM 781 C CA . LYS A 1 99 ? 6.283 4.040 0.554 1.00 74.06 99 LYS A CA 1
AT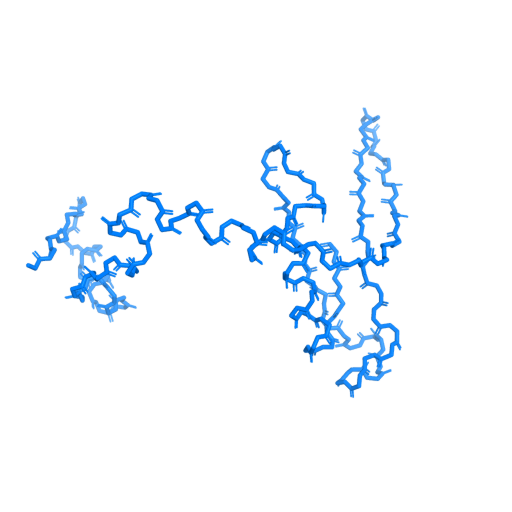OM 782 C C . LYS A 1 99 ? 5.903 4.204 2.027 1.00 74.06 99 LYS A C 1
ATOM 784 O O . LYS A 1 99 ? 6.795 4.345 2.882 1.00 74.06 99 LYS A O 1
ATOM 789 N N . GLU A 1 100 ? 4.609 4.254 2.333 1.00 78.62 100 GLU A N 1
ATOM 790 C CA . GLU A 1 100 ? 4.138 4.246 3.714 1.00 78.62 100 GLU A CA 1
ATOM 791 C C . GLU A 1 100 ? 4.424 2.893 4.364 1.00 78.62 100 GLU A C 1
ATOM 793 O O . GLU A 1 100 ? 4.272 1.844 3.739 1.00 78.62 100 GLU A O 1
ATOM 798 N N . SER A 1 101 ? 4.855 2.885 5.629 1.00 70.81 101 SER A N 1
ATOM 799 C CA . SER A 1 101 ? 5.352 1.636 6.215 1.00 70.81 101 SER A CA 1
ATOM 800 C C . SER A 1 101 ? 4.260 0.590 6.434 1.00 70.81 101 SER A C 1
ATOM 802 O O . SER A 1 101 ? 4.554 -0.597 6.365 1.00 70.81 101 SER A O 1
ATOM 804 N N . TYR A 1 102 ? 2.991 0.989 6.579 1.00 74.25 102 TYR A N 1
ATOM 805 C CA . TYR A 1 102 ? 1.878 0.035 6.599 1.00 74.25 102 TYR A CA 1
ATOM 806 C C . TYR A 1 102 ? 1.706 -0.693 5.252 1.00 74.25 102 TYR A C 1
ATOM 808 O O . TYR A 1 102 ? 1.399 -1.882 5.251 1.00 74.25 102 TYR A O 1
ATOM 816 N N . ILE A 1 103 ? 1.953 -0.018 4.120 1.00 77.38 103 ILE A N 1
ATOM 817 C CA . ILE A 1 103 ? 1.931 -0.634 2.783 1.00 77.38 103 ILE A CA 1
ATOM 818 C C . ILE A 1 103 ? 3.117 -1.583 2.633 1.00 77.38 103 ILE A C 1
ATOM 820 O O . ILE A 1 103 ? 2.943 -2.729 2.231 1.00 77.38 103 ILE A O 1
ATOM 824 N N . LEU A 1 104 ? 4.311 -1.145 3.041 1.00 79.12 104 LEU A N 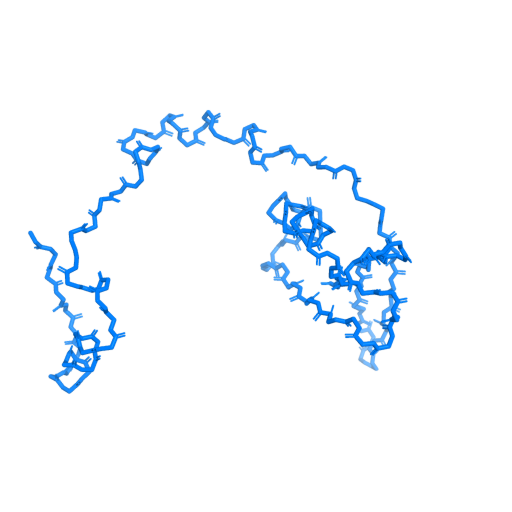1
ATOM 825 C CA . LEU A 1 104 ? 5.518 -1.974 2.994 1.00 79.12 104 LEU A CA 1
ATOM 826 C C . LEU A 1 104 ? 5.388 -3.246 3.847 1.00 79.12 104 LEU A C 1
ATOM 828 O O . LEU A 1 104 ? 5.790 -4.322 3.411 1.00 79.12 104 LEU A O 1
ATOM 832 N N . HIS A 1 105 ? 4.789 -3.149 5.036 1.00 77.25 105 HIS A N 1
ATOM 833 C CA . HIS A 1 105 ? 4.510 -4.314 5.875 1.00 77.25 105 HIS A CA 1
ATOM 834 C C . HIS A 1 105 ? 3.462 -5.247 5.257 1.00 77.25 105 HIS A C 1
ATOM 836 O O . HIS A 1 105 ? 3.626 -6.463 5.330 1.00 77.25 105 HIS A O 1
ATOM 842 N N . MET A 1 106 ? 2.414 -4.713 4.619 1.00 78.25 106 MET A N 1
ATOM 843 C CA . MET A 1 106 ? 1.435 -5.546 3.911 1.00 78.25 106 MET A CA 1
ATOM 844 C C . MET A 1 106 ? 2.043 -6.271 2.708 1.00 78.25 106 MET A C 1
ATOM 846 O O . MET A 1 106 ? 1.692 -7.423 2.461 1.00 78.25 106 MET A O 1
ATOM 850 N N . ILE A 1 107 ? 2.988 -5.651 2.003 1.00 77.19 107 ILE A N 1
ATOM 851 C CA . ILE A 1 107 ? 3.717 -6.304 0.910 1.00 77.19 107 ILE A CA 1
ATOM 852 C C . ILE A 1 107 ? 4.595 -7.433 1.437 1.00 77.19 107 ILE A C 1
ATOM 854 O O . ILE A 1 107 ? 4.569 -8.518 0.871 1.00 77.19 107 ILE A O 1
ATOM 858 N N . HIS A 1 108 ? 5.307 -7.222 2.545 1.00 76.12 108 HIS A N 1
ATOM 859 C CA . HIS A 1 108 ? 6.129 -8.273 3.143 1.00 76.12 108 HIS A CA 1
ATOM 860 C C . HIS A 1 108 ? 5.298 -9.495 3.570 1.00 76.12 108 HIS A C 1
ATOM 862 O O . HIS A 1 108 ? 5.663 -10.627 3.274 1.00 76.12 108 HIS A O 1
ATOM 868 N N . LEU A 1 109 ? 4.126 -9.277 4.179 1.00 76.56 109 LEU A N 1
ATOM 869 C CA . LEU A 1 109 ? 3.184 -10.364 4.482 1.00 76.56 109 LEU A CA 1
ATOM 870 C C . LEU A 1 109 ? 2.652 -11.041 3.211 1.00 76.56 109 LEU A C 1
ATOM 872 O O . LEU A 1 109 ? 2.439 -12.249 3.182 1.00 76.56 109 LEU A O 1
ATOM 876 N N . SER A 1 110 ? 2.420 -10.265 2.153 1.00 72.31 110 SER A N 1
ATOM 877 C CA . SER A 1 110 ? 1.940 -10.790 0.872 1.00 72.31 110 SER A CA 1
ATOM 878 C C . SER A 1 110 ? 2.997 -11.647 0.174 1.00 72.31 110 SER A C 1
ATOM 880 O O . SER A 1 110 ? 2.641 -12.669 -0.402 1.00 72.31 110 SER A O 1
ATOM 882 N N . GLU A 1 111 ? 4.276 -11.276 0.271 1.00 73.50 111 GLU A N 1
ATOM 883 C CA . GLU A 1 111 ? 5.425 -12.062 -0.195 1.00 73.50 111 GLU A CA 1
ATOM 884 C C . GLU A 1 111 ? 5.499 -13.413 0.533 1.00 73.50 111 GLU A C 1
ATOM 886 O O . GLU A 1 111 ? 5.602 -14.456 -0.110 1.00 73.50 111 GLU A O 1
ATOM 891 N N . GLU A 1 112 ? 5.345 -13.430 1.862 1.00 73.50 112 GLU A N 1
ATOM 892 C CA . GLU A 1 112 ? 5.299 -14.682 2.637 1.00 73.50 112 GLU A CA 1
ATOM 893 C C . GLU A 1 112 ? 4.145 -15.606 2.207 1.00 73.50 112 GLU A C 1
ATOM 895 O O . GLU A 1 112 ? 4.272 -16.832 2.249 1.00 73.50 112 GLU A O 1
ATOM 900 N N . LEU A 1 113 ? 3.028 -15.027 1.760 1.00 72.50 113 LEU A N 1
ATOM 901 C CA . LEU A 1 113 ? 1.849 -15.752 1.277 1.00 72.50 113 LEU A CA 1
ATOM 902 C C . LEU A 1 113 ? 1.882 -16.035 -0.240 1.00 72.50 113 LEU A C 1
ATOM 904 O O . LEU A 1 113 ? 1.041 -16.783 -0.744 1.00 72.50 113 LEU A O 1
ATOM 908 N N . GLY A 1 114 ? 2.864 -15.489 -0.964 1.00 63.78 114 GLY A N 1
ATOM 909 C CA . GLY A 1 114 ? 3.080 -15.687 -2.397 1.00 63.78 114 GLY A CA 1
ATOM 910 C C . GLY A 1 114 ? 2.154 -14.891 -3.325 1.00 63.78 114 GLY A C 1
ATOM 911 O O . GLY A 1 114 ? 1.947 -15.302 -4.473 1.00 63.78 114 GLY A O 1
ATOM 912 N N . TYR A 1 115 ? 1.551 -13.802 -2.846 1.00 74.19 115 TYR A N 1
ATOM 913 C CA . TYR A 1 115 ? 0.608 -12.979 -3.608 1.00 74.19 115 TYR A CA 1
ATOM 914 C C . TYR A 1 115 ? 1.295 -11.919 -4.474 1.00 74.19 115 TYR A C 1
ATOM 916 O O . TYR A 1 115 ? 2.372 -11.424 -4.154 1.00 74.19 115 TYR A O 1
ATOM 924 N N . ARG A 1 116 ? 0.629 -11.532 -5.572 1.00 67.62 116 ARG A N 1
ATOM 925 C CA . ARG A 1 116 ? 1.029 -10.381 -6.394 1.00 67.62 116 ARG A CA 1
ATOM 926 C C . ARG A 1 116 ? 0.339 -9.120 -5.895 1.00 67.62 116 ARG A C 1
ATOM 928 O O . ARG A 1 116 ? -0.787 -9.184 -5.402 1.00 67.62 116 ARG A O 1
ATOM 935 N N . TYR A 1 117 ? 1.000 -7.979 -6.042 1.00 70.38 117 TYR A N 1
ATOM 936 C CA . TYR A 1 117 ? 0.570 -6.760 -5.377 1.00 70.38 117 TYR A CA 1
ATOM 937 C C . TYR A 1 117 ? 0.682 -5.505 -6.276 1.00 70.38 117 TYR A C 1
ATOM 939 O O . TYR A 1 117 ? 1.617 -5.406 -7.081 1.00 70.38 117 TYR A O 1
ATOM 947 N N . GLN A 1 118 ? -0.276 -4.576 -6.121 1.00 57.53 118 GLN A N 1
ATOM 948 C CA . GLN A 1 118 ? -0.457 -3.304 -6.843 1.00 57.53 118 GLN A CA 1
ATOM 949 C C . GLN A 1 118 ? -0.704 -2.113 -5.899 1.00 57.53 118 GLN A C 1
ATOM 951 O O . GLN A 1 118 ? -1.457 -2.261 -4.904 1.00 57.53 118 GLN A O 1
#

InterPro domains:
  IPR029058 Alpha/Beta hydrolase fold [SSF53474] (29-116)
  IPR050960 AB hydrolase superfamily, subfamily 4 [PTHR10794] (3-116)

Secondary structure (DSSP, 8-state):
------SSHHHHHHHHHH-GGGTS--PPPGGGSSHHHHHHHHHHHS-------EEEEEEPTTS-EEEEEEB--TT-SS--SGGG--EE-----TT--TTSHHHHHHHHHHHHHT-EE-

Sequence (118 aa):
KPQLVTGGESFSRFLQDHCPVVTETYYPTVWCWESRGQTLLRPFITSKPPVKYRNELIKTADGGQISLDWFDDDNSKCYMDASTRPTVLLLPGLTGTSKESYILHMIHLSEELGYRYQ

pLDDT: mean 73.17, std 9.48, range [54.97, 90.25]